Protein AF-A0A1Y5ERZ7-F1 (afdb_monomer_lite)

Foldseek 3Di:
DDPLVVQLVVLVVQLVVLVVVPPVSPVSNVVSVVSNVVSVVVVVVVVVVVVVVVVVVVVVVVVVVVVVVVVVVVVVVVVVVVVVVVVVVVVVVVVVVVVVVVVVVVVVVVVVVVVVVVVVVVVVVVVVVVVVVVVVVVVVVVVVVVVVVVVVVVVVVVVVVPD

Radius of gyration: 63.92 Å; chains: 1; bounding box: 121×22×173 Å

Sequence (163 aa):
RGIAEQTNLLALNAAIEAARAGESGRGFAVVADEVRSLAQRTQESTVDIQGLVEKLQKEASQAITSMKNGNDKTESCLEKSIETSHSFEDAYNAVCKISDLNTQIATAVEEQSQVSSEITGNLKTIQDIAISTTQGSEHAAVSNEQIIHQVIELNNSIHQFKV

pLDDT: mean 93.92, std 7.08, range [50.22, 98.44]

Secondary structure (DSSP, 8-state):
--HHHHHHHHHHHHHHHHHHTGGGGHHHHHHHHHHHHHHHHHHHHHHHHHHHHHHHHHHHHHHHHHHHHHHHHHHHHHHHHHHHHHHHHHHHHHHHHHHHHHHHHHHHHHHHHHHHHHHHHHHHHHHHHHHHHHHHHHHHHHHHHHHHHHHHHHHHHHHHH--

Structure (mmCIF, N/CA/C/O backbone):
data_AF-A0A1Y5ERZ7-F1
#
_entry.id   AF-A0A1Y5ERZ7-F1
#
loop_
_atom_site.group_PDB
_atom_site.id
_atom_site.type_symbol
_atom_site.label_atom_id
_atom_site.label_alt_id
_atom_site.label_comp_id
_atom_site.label_asym_id
_atom_site.label_entity_id
_atom_site.label_seq_id
_atom_site.pdbx_PDB_ins_code
_atom_site.Cartn_x
_atom_site.Cartn_y
_atom_site.Cartn_z
_atom_site.occupancy
_atom_site.B_iso_or_equiv
_atom_site.auth_seq_id
_atom_site.auth_comp_id
_atom_site.auth_asym_id
_atom_site.auth_atom_id
_atom_site.pdbx_PDB_model_num
ATOM 1 N N . ARG A 1 1 ? 22.005 -0.784 -60.216 1.00 52.97 1 ARG A N 1
ATOM 2 C CA . ARG A 1 1 ? 23.361 -0.712 -60.808 1.00 52.97 1 ARG A CA 1
ATOM 3 C C . ARG A 1 1 ? 24.098 0.408 -60.100 1.00 52.97 1 ARG A C 1
ATOM 5 O O . ARG A 1 1 ? 23.698 1.554 -60.257 1.00 52.97 1 ARG A O 1
ATOM 12 N N . GLY A 1 2 ? 25.035 0.063 -59.220 1.00 82.75 2 GLY A N 1
ATOM 13 C CA . GLY A 1 2 ? 25.743 1.045 -58.394 1.00 82.75 2 GLY A CA 1
ATOM 14 C C . GLY A 1 2 ? 26.844 1.754 -59.180 1.00 82.75 2 GLY A C 1
ATOM 15 O O . GLY A 1 2 ? 27.388 1.184 -60.125 1.00 82.75 2 GLY A O 1
ATOM 16 N N . ILE A 1 3 ? 27.199 2.974 -58.768 1.00 86.31 3 ILE A N 1
ATOM 17 C CA . ILE A 1 3 ? 28.304 3.735 -59.373 1.00 86.31 3 ILE A CA 1
ATOM 18 C C . ILE A 1 3 ? 29.604 2.920 -59.311 1.00 86.31 3 ILE A C 1
ATOM 20 O O . ILE A 1 3 ? 30.296 2.815 -60.313 1.00 86.31 3 ILE A O 1
ATOM 24 N N . ALA A 1 4 ? 29.885 2.253 -58.187 1.00 88.75 4 ALA A N 1
ATOM 25 C CA . ALA A 1 4 ? 31.059 1.392 -58.032 1.00 88.75 4 ALA A CA 1
ATOM 26 C C . ALA A 1 4 ? 31.102 0.230 -59.049 1.00 88.75 4 ALA A C 1
ATOM 28 O O . ALA A 1 4 ? 32.137 -0.028 -59.653 1.00 88.75 4 ALA A O 1
ATOM 29 N N . GLU A 1 5 ? 29.968 -0.421 -59.313 1.00 86.19 5 GLU A N 1
ATOM 30 C CA . GLU A 1 5 ? 29.864 -1.518 -60.285 1.00 86.19 5 GLU A CA 1
ATOM 31 C C . GLU A 1 5 ? 30.068 -1.022 -61.731 1.00 86.19 5 GLU A C 1
ATOM 33 O O . GLU A 1 5 ? 30.747 -1.669 -62.527 1.00 86.19 5 GLU A O 1
ATOM 38 N N . GLN A 1 6 ? 29.535 0.159 -62.068 1.00 90.19 6 GLN A N 1
ATOM 39 C CA . GLN A 1 6 ? 29.763 0.804 -63.366 1.00 90.19 6 GLN A CA 1
ATOM 40 C C . GLN A 1 6 ? 31.218 1.252 -63.539 1.00 90.19 6 GLN A C 1
ATOM 42 O O . GLN A 1 6 ? 31.796 1.028 -64.601 1.00 90.19 6 GLN A O 1
ATOM 47 N N . THR A 1 7 ? 31.823 1.834 -62.502 1.00 92.25 7 THR A N 1
ATOM 48 C CA . THR A 1 7 ? 33.232 2.250 -62.497 1.00 92.25 7 THR A CA 1
ATOM 49 C C . THR A 1 7 ? 34.165 1.048 -62.621 1.00 92.25 7 THR A C 1
ATOM 51 O O . THR A 1 7 ? 35.122 1.109 -63.385 1.00 92.25 7 THR A O 1
ATOM 54 N N . ASN A 1 8 ? 33.854 -0.073 -61.962 1.00 89.00 8 ASN A N 1
ATOM 55 C CA . ASN A 1 8 ? 34.597 -1.329 -62.092 1.00 89.00 8 ASN A CA 1
ATOM 56 C C . ASN A 1 8 ? 34.563 -1.869 -63.534 1.00 89.00 8 ASN A C 1
ATOM 58 O O . ASN A 1 8 ? 35.581 -2.295 -64.075 1.00 89.00 8 ASN A O 1
ATOM 62 N N . LEU A 1 9 ? 33.398 -1.802 -64.186 1.00 91.31 9 LEU A N 1
ATOM 63 C CA . LEU A 1 9 ? 33.207 -2.278 -65.559 1.00 91.31 9 LEU A CA 1
ATOM 64 C C . LEU A 1 9 ? 33.855 -1.338 -66.596 1.00 91.31 9 LEU A C 1
ATOM 66 O O . LEU A 1 9 ? 34.444 -1.800 -67.571 1.00 91.31 9 LEU A O 1
ATOM 70 N N . LEU A 1 10 ? 33.816 -0.023 -66.357 1.00 91.94 10 LEU A N 1
ATOM 71 C CA . LEU A 1 10 ? 34.547 0.981 -67.140 1.00 91.94 10 LEU A CA 1
ATOM 72 C C . LEU A 1 10 ? 36.066 0.809 -67.010 1.00 91.94 10 LEU A C 1
ATOM 74 O O . LEU A 1 10 ? 36.769 0.842 -68.019 1.00 91.94 10 LEU A O 1
ATOM 78 N N . ALA A 1 11 ? 36.563 0.579 -65.793 1.00 91.81 11 ALA A N 1
ATOM 79 C CA . ALA A 1 11 ? 37.975 0.332 -65.522 1.00 91.81 11 ALA A CA 1
ATOM 80 C C . ALA A 1 11 ? 38.469 -0.959 -66.190 1.00 91.81 11 ALA A C 1
ATOM 82 O O . ALA A 1 11 ? 39.548 -0.976 -66.773 1.00 91.81 11 ALA A O 1
ATOM 83 N N . LEU A 1 12 ? 37.652 -2.017 -66.194 1.00 90.25 12 LEU A N 1
ATOM 84 C CA . LEU A 1 12 ? 37.957 -3.255 -66.911 1.00 90.25 12 LEU A CA 1
ATOM 85 C C . LEU A 1 12 ? 38.093 -3.024 -68.424 1.00 90.25 12 LEU A C 1
ATOM 87 O O . LEU A 1 12 ? 39.059 -3.482 -69.030 1.00 90.25 12 LEU A O 1
ATOM 91 N N . ASN A 1 13 ? 37.163 -2.281 -69.029 1.00 90.31 13 ASN A N 1
ATOM 92 C CA . ASN A 1 13 ? 37.239 -1.942 -70.452 1.00 90.31 13 ASN A CA 1
ATOM 93 C C . ASN A 1 13 ? 38.478 -1.087 -70.769 1.00 90.31 13 ASN A C 1
ATOM 95 O O . ASN A 1 13 ? 39.132 -1.311 -71.786 1.00 90.31 13 ASN A O 1
ATOM 99 N N . ALA A 1 14 ? 38.840 -0.154 -69.883 1.00 90.00 14 ALA A N 1
ATOM 100 C CA . ALA A 1 14 ? 40.056 0.646 -70.019 1.00 90.00 14 ALA A CA 1
ATOM 101 C C . ALA A 1 14 ? 41.336 -0.204 -69.904 1.00 90.00 14 ALA A C 1
ATOM 103 O O . ALA A 1 14 ? 42.274 0.009 -70.669 1.00 90.00 14 ALA A O 1
ATOM 104 N N . ALA A 1 15 ? 41.369 -1.196 -69.008 1.00 89.25 15 ALA A N 1
ATOM 105 C CA . ALA A 1 15 ? 42.491 -2.126 -68.869 1.00 89.25 15 ALA A CA 1
ATOM 106 C C . ALA A 1 15 ? 42.662 -3.018 -70.113 1.00 89.25 15 ALA A C 1
ATOM 108 O O . ALA A 1 15 ? 43.786 -3.240 -70.566 1.00 89.25 15 ALA A O 1
ATOM 109 N N . ILE A 1 16 ? 41.551 -3.482 -70.705 1.00 87.25 16 ILE A N 1
ATOM 110 C CA . ILE A 1 16 ? 41.554 -4.256 -71.958 1.00 87.25 16 ILE A CA 1
ATOM 111 C C . ILE A 1 16 ? 42.134 -3.419 -73.106 1.00 87.25 16 ILE A C 1
ATOM 113 O O . ILE A 1 16 ? 43.010 -3.892 -73.832 1.00 87.25 16 ILE A O 1
ATOM 117 N N . GLU A 1 17 ? 41.694 -2.168 -73.255 1.00 90.44 17 GLU A N 1
ATOM 118 C CA . GLU A 1 17 ? 42.169 -1.307 -74.343 1.00 90.44 17 GLU A CA 1
ATOM 119 C C . GLU A 1 17 ? 43.629 -0.862 -74.132 1.00 90.44 17 GLU A C 1
ATOM 121 O O . GLU A 1 17 ? 44.404 -0.788 -75.086 1.00 90.44 17 GLU A O 1
ATOM 126 N N . ALA A 1 18 ? 44.053 -0.671 -72.878 1.00 89.69 18 ALA A N 1
ATOM 127 C CA . ALA A 1 18 ? 45.448 -0.408 -72.528 1.00 89.69 18 ALA A CA 1
ATOM 128 C C . ALA A 1 18 ? 46.373 -1.592 -72.868 1.00 89.69 18 ALA A C 1
ATOM 130 O O . ALA A 1 18 ? 47.464 -1.379 -73.398 1.00 89.69 18 ALA A O 1
ATOM 131 N N . ALA A 1 19 ? 45.933 -2.836 -72.640 1.00 87.38 19 ALA A N 1
ATOM 132 C CA . ALA A 1 19 ? 46.671 -4.033 -73.051 1.00 87.38 19 ALA A CA 1
ATOM 133 C C . ALA A 1 19 ? 46.789 -4.144 -74.582 1.00 87.38 19 ALA A C 1
ATOM 135 O O . ALA A 1 19 ? 47.816 -4.578 -75.106 1.00 87.38 19 ALA A O 1
ATOM 136 N N . ARG A 1 20 ? 45.759 -3.695 -75.310 1.00 89.19 20 ARG A N 1
ATOM 137 C CA . ARG A 1 20 ? 45.720 -3.683 -76.779 1.00 89.19 20 ARG A CA 1
ATOM 138 C C . ARG A 1 20 ? 46.708 -2.690 -77.402 1.00 89.19 20 ARG A C 1
ATOM 140 O O . ARG A 1 20 ? 47.197 -2.935 -78.501 1.00 89.19 20 ARG A O 1
ATOM 147 N N . ALA A 1 21 ? 47.032 -1.606 -76.694 1.00 88.06 21 ALA A N 1
ATOM 148 C CA . ALA A 1 21 ? 47.994 -0.583 -77.115 1.00 88.06 21 ALA A CA 1
ATOM 149 C C . ALA A 1 21 ? 49.476 -0.946 -76.848 1.00 88.06 21 ALA A C 1
ATOM 151 O O . ALA A 1 21 ? 50.368 -0.168 -77.195 1.00 88.06 21 ALA A O 1
ATOM 152 N N . GLY A 1 22 ? 49.766 -2.107 -76.246 1.00 84.81 22 GLY A N 1
ATOM 153 C CA . GLY A 1 22 ? 51.136 -2.585 -76.016 1.00 84.81 22 GLY A CA 1
ATOM 154 C C . GLY A 1 22 ? 51.951 -1.686 -75.074 1.00 84.81 22 GLY A C 1
ATOM 155 O O . GLY A 1 22 ? 51.453 -1.240 -74.041 1.00 84.81 22 GLY A O 1
ATOM 156 N N . GLU A 1 23 ? 53.217 -1.402 -75.411 1.00 83.00 23 GLU A N 1
ATOM 157 C CA . GLU A 1 23 ? 54.108 -0.583 -74.563 1.00 83.00 23 GLU A CA 1
ATOM 158 C C . GLU A 1 23 ? 53.591 0.846 -74.332 1.00 83.00 23 GLU A C 1
ATOM 160 O O . GLU A 1 23 ? 53.766 1.391 -73.242 1.00 83.00 23 GLU A O 1
ATOM 165 N N . SER A 1 24 ? 52.893 1.442 -75.305 1.00 82.00 24 SER A N 1
ATOM 166 C CA . SER A 1 24 ? 52.328 2.791 -75.170 1.00 82.00 24 SER A CA 1
ATOM 167 C C . SER A 1 24 ? 51.147 2.860 -74.188 1.00 82.00 24 SER A C 1
ATOM 169 O O . SER A 1 24 ? 50.848 3.932 -73.669 1.00 82.00 24 SER A O 1
ATOM 171 N N . GLY A 1 25 ? 50.488 1.730 -73.901 1.00 85.75 25 GLY A N 1
ATOM 172 C CA . GLY A 1 25 ? 49.337 1.636 -72.993 1.00 85.75 25 GLY A CA 1
ATOM 173 C C . GLY A 1 25 ? 49.694 1.327 -71.537 1.00 85.75 25 GLY A C 1
ATOM 174 O O . GLY A 1 25 ? 48.820 1.319 -70.672 1.00 85.75 25 GLY A O 1
ATOM 175 N N . ARG A 1 26 ? 50.974 1.097 -71.230 1.00 84.38 26 ARG A N 1
ATOM 176 C CA . ARG A 1 26 ? 51.420 0.563 -69.934 1.00 84.38 26 ARG A CA 1
ATOM 177 C C . ARG A 1 26 ? 51.064 1.462 -68.742 1.00 84.38 26 ARG A C 1
ATOM 179 O O . ARG A 1 26 ? 50.662 0.960 -67.698 1.00 84.38 26 ARG A O 1
ATOM 186 N N . GLY A 1 27 ? 51.156 2.784 -68.909 1.00 86.75 27 GLY A N 1
ATOM 187 C CA . GLY A 1 27 ? 50.733 3.753 -67.889 1.00 86.75 27 GLY A CA 1
ATOM 188 C C . GLY A 1 27 ? 49.215 3.779 -67.675 1.00 86.75 27 GLY A C 1
ATOM 189 O O . GLY A 1 27 ? 48.758 3.854 -66.538 1.00 86.75 27 GLY A O 1
ATOM 190 N N . PHE A 1 28 ? 48.430 3.641 -68.750 1.00 87.81 28 PHE A N 1
ATOM 191 C CA . PHE A 1 28 ? 46.967 3.564 -68.672 1.00 87.81 28 PHE A CA 1
ATOM 192 C C . PHE A 1 28 ? 46.485 2.264 -68.020 1.00 87.81 28 PHE A C 1
ATOM 194 O O . PHE A 1 28 ? 45.502 2.296 -67.284 1.00 87.81 28 PHE A O 1
ATOM 201 N N . ALA A 1 29 ? 47.194 1.149 -68.225 1.00 88.69 29 ALA A N 1
ATOM 202 C CA . ALA A 1 29 ? 46.875 -0.130 -67.591 1.00 88.69 29 ALA A CA 1
ATOM 203 C C . ALA A 1 29 ? 46.978 -0.054 -66.057 1.00 88.69 29 ALA A C 1
ATOM 205 O O . ALA A 1 29 ? 46.065 -0.489 -65.362 1.00 88.69 29 ALA A O 1
ATOM 206 N N . VAL A 1 30 ? 48.035 0.580 -65.529 1.00 89.88 30 VAL A N 1
ATOM 207 C CA . VAL A 1 30 ? 48.215 0.768 -64.076 1.00 89.88 30 VAL A CA 1
ATOM 208 C C . VAL A 1 30 ? 47.099 1.630 -63.483 1.00 89.88 30 VAL A C 1
ATOM 210 O O . VAL A 1 30 ? 46.552 1.301 -62.434 1.00 89.88 30 VAL A O 1
ATOM 213 N N . VAL A 1 31 ? 46.721 2.713 -64.167 1.00 91.62 31 VAL A N 1
ATOM 214 C CA . VAL A 1 31 ? 45.619 3.579 -63.719 1.00 91.62 31 VAL A CA 1
ATOM 215 C C . VAL A 1 31 ? 44.283 2.834 -63.758 1.00 91.62 31 VAL A C 1
ATOM 217 O O . VAL A 1 31 ? 43.486 2.966 -62.833 1.00 91.62 31 VAL A O 1
ATOM 220 N N . ALA A 1 32 ? 44.033 2.029 -64.792 1.00 92.50 32 ALA A N 1
ATOM 221 C CA . ALA A 1 32 ? 42.811 1.239 -64.903 1.00 92.50 32 ALA A CA 1
ATOM 222 C C . ALA A 1 32 ? 42.689 0.196 -63.776 1.00 92.50 32 ALA A C 1
ATOM 224 O O . ALA A 1 32 ? 41.617 0.070 -63.185 1.00 92.50 32 ALA A O 1
ATOM 225 N N . ASP A 1 33 ? 43.776 -0.493 -63.417 1.00 91.19 33 ASP A N 1
ATOM 226 C CA . ASP A 1 33 ? 43.782 -1.436 -62.293 1.00 91.19 33 ASP A CA 1
ATOM 227 C C . ASP A 1 33 ? 43.576 -0.745 -60.934 1.00 91.19 33 ASP A C 1
ATOM 229 O O . ASP A 1 33 ? 42.830 -1.258 -60.095 1.00 91.19 33 ASP A O 1
ATOM 233 N N . GLU A 1 34 ? 44.149 0.445 -60.727 1.00 93.00 34 GLU A N 1
ATOM 234 C CA . GLU A 1 34 ? 43.944 1.226 -59.499 1.00 93.00 34 GLU A CA 1
ATOM 235 C C . GLU A 1 34 ? 42.489 1.710 -59.371 1.00 93.00 34 GLU A C 1
ATOM 237 O O . GLU A 1 34 ? 41.873 1.578 -58.312 1.00 93.00 34 GLU A O 1
ATOM 242 N N . VAL A 1 35 ? 41.886 2.193 -60.467 1.00 94.31 35 VAL A N 1
ATOM 243 C CA . VAL A 1 35 ? 40.462 2.580 -60.497 1.00 94.31 35 VAL A CA 1
ATOM 244 C C . VAL A 1 35 ? 39.565 1.369 -60.235 1.00 94.31 35 VAL A C 1
ATOM 246 O O . VAL A 1 35 ? 38.570 1.488 -59.517 1.00 94.31 35 VAL A O 1
ATOM 249 N N . ARG A 1 36 ? 39.920 0.192 -60.764 1.00 90.69 36 ARG A N 1
ATOM 250 C CA . ARG A 1 36 ? 39.197 -1.062 -60.522 1.00 90.69 36 ARG A CA 1
ATOM 251 C C . ARG A 1 36 ? 39.247 -1.466 -59.046 1.00 90.69 36 ARG A C 1
ATOM 253 O O . ARG A 1 36 ? 38.209 -1.743 -58.448 1.00 90.69 36 ARG A O 1
ATOM 260 N N . SER A 1 37 ? 40.437 -1.432 -58.448 1.00 93.06 37 SER A N 1
ATOM 261 C CA . SER A 1 37 ? 40.654 -1.700 -57.020 1.00 93.06 37 SER A CA 1
ATOM 262 C C . SER A 1 37 ? 39.863 -0.731 -56.132 1.00 93.06 37 SER A C 1
ATOM 264 O O . SER A 1 37 ? 39.158 -1.148 -55.210 1.00 93.06 37 SER A O 1
ATOM 266 N N . LEU A 1 38 ? 39.889 0.569 -56.451 1.00 94.00 38 LEU A N 1
ATOM 267 C CA . LEU A 1 38 ? 39.135 1.591 -55.723 1.00 94.00 38 LEU A CA 1
ATOM 268 C C . LEU A 1 38 ? 37.618 1.392 -55.850 1.00 94.00 38 LEU A C 1
ATOM 270 O O . LEU A 1 38 ? 36.891 1.544 -54.865 1.00 94.00 38 LEU A O 1
ATOM 274 N N . ALA A 1 39 ? 37.134 1.023 -57.038 1.00 92.12 39 ALA A N 1
ATOM 275 C CA . ALA A 1 39 ? 35.730 0.713 -57.273 1.00 92.12 39 ALA A CA 1
ATOM 276 C C . ALA A 1 39 ? 35.268 -0.502 -56.450 1.00 92.12 39 ALA A C 1
ATOM 278 O O . ALA A 1 39 ? 34.223 -0.427 -55.803 1.00 92.12 39 ALA A O 1
ATOM 279 N N . GLN A 1 40 ? 36.067 -1.573 -56.390 1.00 91.38 40 GLN A N 1
ATOM 280 C CA . GLN A 1 40 ? 35.766 -2.741 -55.558 1.00 91.38 40 GLN A CA 1
ATOM 281 C C . GLN A 1 40 ? 35.735 -2.383 -54.063 1.00 91.38 40 GLN A C 1
ATOM 283 O O . GLN A 1 40 ? 34.746 -2.665 -53.388 1.00 91.38 40 GLN A O 1
ATOM 288 N N . ARG A 1 41 ? 36.751 -1.670 -53.555 1.00 93.88 41 ARG A N 1
ATOM 289 C CA . ARG A 1 41 ? 36.785 -1.204 -52.154 1.00 93.88 41 ARG A CA 1
ATOM 290 C C . ARG A 1 41 ? 35.595 -0.307 -51.804 1.00 93.88 41 ARG A C 1
ATOM 292 O O . ARG A 1 41 ? 35.049 -0.396 -50.706 1.00 93.88 41 ARG A O 1
ATOM 299 N N . THR A 1 42 ? 35.174 0.545 -52.742 1.00 93.38 42 THR A N 1
ATOM 300 C CA . THR A 1 42 ? 33.993 1.409 -52.581 1.00 93.38 42 THR A CA 1
ATOM 301 C C . THR A 1 42 ? 32.712 0.580 -52.499 1.00 93.38 42 THR A C 1
ATOM 303 O O . THR A 1 42 ? 31.839 0.875 -51.682 1.00 93.38 42 THR A O 1
ATOM 306 N N . GLN A 1 43 ? 32.593 -0.471 -53.314 1.00 90.44 43 GLN A N 1
ATOM 307 C CA . GLN A 1 43 ? 31.450 -1.381 -53.278 1.00 90.44 43 GLN A CA 1
ATOM 308 C C . GLN A 1 43 ? 31.377 -2.139 -51.948 1.00 90.44 43 GLN A C 1
ATOM 310 O O . GLN A 1 43 ? 30.317 -2.147 -51.329 1.00 90.44 43 GLN A O 1
ATOM 315 N N . GLU A 1 44 ? 32.494 -2.703 -51.484 1.00 92.75 44 GLU A N 1
ATOM 316 C CA . GLU A 1 44 ? 32.592 -3.391 -50.186 1.00 92.75 44 GLU A CA 1
ATOM 317 C C . GLU A 1 44 ? 32.197 -2.457 -49.033 1.00 92.75 44 GLU A C 1
ATOM 319 O O . GLU A 1 44 ? 31.300 -2.775 -48.256 1.00 92.75 44 GLU A O 1
ATOM 324 N N . SER A 1 45 ? 32.744 -1.236 -49.005 1.00 94.38 45 SER A N 1
ATOM 325 C CA . SER A 1 45 ? 32.381 -0.235 -47.988 1.00 94.38 45 SER A CA 1
ATOM 326 C C . SER A 1 45 ? 30.899 0.152 -48.040 1.00 94.38 45 SER A C 1
ATOM 328 O O . SER A 1 45 ? 30.290 0.417 -47.007 1.00 94.38 45 SER A O 1
ATOM 330 N N . THR A 1 46 ? 30.292 0.183 -49.231 1.00 93.00 46 THR A N 1
ATOM 331 C CA . THR A 1 46 ? 28.857 0.481 -49.378 1.00 93.00 46 THR A CA 1
ATOM 332 C C . THR A 1 46 ? 27.996 -0.635 -48.782 1.00 93.00 46 THR A C 1
ATOM 334 O O . THR A 1 46 ? 26.992 -0.341 -48.136 1.00 93.00 46 THR A O 1
ATOM 337 N N . VAL A 1 47 ? 28.394 -1.901 -48.957 1.00 93.19 47 VAL A N 1
ATOM 338 C CA . VAL A 1 47 ? 27.709 -3.060 -48.360 1.00 93.19 47 VAL A CA 1
ATOM 339 C C . VAL A 1 47 ? 27.829 -3.033 -46.836 1.00 93.19 47 VAL A C 1
ATOM 341 O O . VAL A 1 47 ? 26.827 -3.211 -46.143 1.00 93.19 47 VAL A O 1
ATOM 344 N N . ASP A 1 48 ? 29.016 -2.728 -46.309 1.00 95.12 48 ASP A N 1
ATOM 345 C CA . ASP A 1 48 ? 29.235 -2.611 -44.864 1.00 95.12 48 ASP A CA 1
ATOM 346 C C . ASP A 1 48 ? 28.395 -1.481 -44.250 1.00 95.12 48 ASP A C 1
ATOM 348 O O . ASP A 1 48 ? 27.738 -1.669 -43.222 1.00 95.12 48 ASP A O 1
ATOM 352 N N . ILE A 1 49 ? 28.354 -0.312 -44.905 1.00 95.69 49 ILE A N 1
ATOM 353 C CA . ILE A 1 49 ? 27.513 0.818 -44.484 1.00 95.69 49 ILE A CA 1
ATOM 354 C C . ILE A 1 49 ? 26.034 0.431 -44.527 1.00 95.69 49 ILE A C 1
ATOM 356 O O . ILE A 1 49 ? 25.301 0.758 -43.594 1.00 95.69 49 ILE A O 1
ATOM 360 N N . GLN A 1 50 ? 25.583 -0.280 -45.563 1.00 94.69 50 GLN A N 1
ATOM 361 C CA . GLN A 1 50 ? 24.202 -0.749 -45.638 1.00 94.69 50 GLN A CA 1
ATOM 362 C C . GLN A 1 50 ? 23.862 -1.663 -44.451 1.00 94.69 50 GLN A C 1
ATOM 364 O O . GLN A 1 50 ? 22.851 -1.439 -43.787 1.00 94.69 50 GLN A O 1
ATOM 369 N N . GLY A 1 51 ? 24.730 -2.625 -44.123 1.00 96.50 51 GLY A N 1
ATOM 370 C CA . GLY A 1 51 ? 24.541 -3.495 -42.959 1.00 96.50 51 GLY A CA 1
ATOM 371 C C . GLY A 1 51 ? 24.502 -2.720 -41.637 1.00 96.50 51 GLY A C 1
ATOM 372 O O . GLY A 1 51 ? 23.676 -3.004 -40.765 1.00 96.50 51 GLY A O 1
ATOM 373 N N . LEU A 1 52 ? 25.343 -1.691 -41.492 1.00 96.69 52 LEU A N 1
ATOM 374 C CA .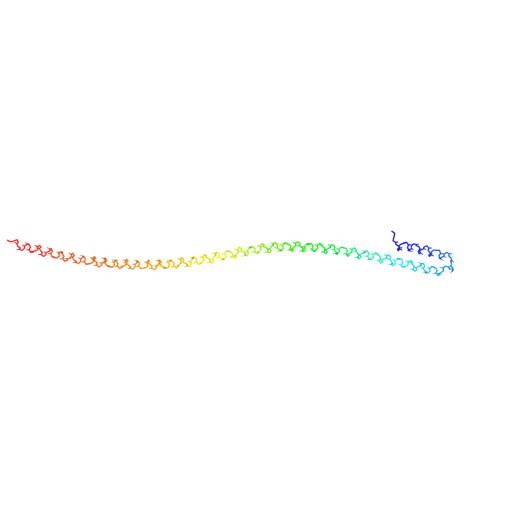 LEU A 1 52 ? 25.327 -0.810 -40.323 1.00 96.69 52 LEU A CA 1
ATOM 375 C C . LEU A 1 52 ? 24.010 -0.027 -40.218 1.00 96.69 52 LEU A C 1
ATOM 377 O O . LEU A 1 52 ? 23.443 0.075 -39.130 1.00 96.69 52 LEU A O 1
ATOM 381 N N . VAL A 1 53 ? 23.506 0.499 -41.338 1.00 97.00 53 VAL A N 1
ATOM 382 C CA . VAL A 1 53 ? 22.230 1.227 -41.397 1.00 97.00 53 VAL A CA 1
ATOM 383 C C . VAL A 1 53 ? 21.059 0.309 -41.048 1.00 97.00 53 VAL A C 1
ATOM 385 O O . VAL A 1 53 ? 20.215 0.694 -40.241 1.00 97.00 53 VAL A O 1
ATOM 388 N N . GLU A 1 54 ? 21.020 -0.911 -41.581 1.00 97.56 54 GLU A N 1
ATOM 389 C CA . GLU A 1 54 ? 19.982 -1.900 -41.257 1.00 97.56 54 GLU A CA 1
ATOM 390 C C . GLU A 1 54 ? 19.989 -2.255 -39.762 1.00 97.56 54 GLU A C 1
ATOM 392 O O . GLU A 1 54 ? 18.937 -2.303 -39.115 1.00 97.56 54 GLU A O 1
ATOM 397 N N . LYS A 1 55 ? 21.180 -2.432 -39.176 1.00 97.69 55 LYS A N 1
ATOM 398 C CA . LYS A 1 55 ? 21.332 -2.674 -37.738 1.00 97.69 55 LYS A CA 1
ATOM 399 C C . LYS A 1 55 ? 20.840 -1.486 -36.906 1.00 97.69 55 LYS A C 1
ATOM 401 O O . LYS A 1 55 ? 20.063 -1.690 -35.975 1.00 97.69 55 LYS A O 1
ATOM 406 N N . LEU A 1 56 ? 21.233 -0.263 -37.265 1.00 97.62 56 LEU A N 1
ATOM 407 C CA . LEU A 1 56 ? 20.789 0.963 -36.591 1.00 97.62 56 LEU A CA 1
ATOM 408 C C . LEU A 1 56 ? 19.268 1.131 -36.652 1.00 97.62 56 LEU A C 1
ATOM 410 O O . LEU A 1 56 ? 18.644 1.456 -35.645 1.00 97.62 56 LEU A O 1
ATOM 414 N N . GLN A 1 57 ? 18.652 0.871 -37.807 1.00 97.12 57 GLN A N 1
ATOM 415 C CA . GLN A 1 57 ? 17.196 0.934 -37.961 1.00 97.12 57 GLN A CA 1
ATOM 416 C C . GLN A 1 57 ? 16.487 -0.092 -37.072 1.00 97.12 57 GLN A C 1
ATOM 418 O O . GLN A 1 57 ? 15.484 0.228 -36.426 1.00 97.12 57 GLN A O 1
ATOM 423 N N . LYS A 1 58 ? 17.022 -1.315 -36.992 1.00 98.00 58 LYS A N 1
ATOM 424 C CA . LYS A 1 58 ? 16.489 -2.359 -36.114 1.00 98.00 58 LYS A CA 1
ATOM 425 C C . LYS A 1 58 ? 16.582 -1.962 -34.640 1.00 98.00 58 LYS A C 1
ATOM 427 O O . LYS A 1 58 ? 15.593 -2.089 -33.920 1.00 98.00 58 LYS A O 1
ATOM 432 N N . GLU A 1 59 ? 17.733 -1.465 -34.197 1.00 98.00 59 GLU A N 1
ATOM 433 C CA . GLU A 1 59 ? 17.931 -1.012 -32.814 1.00 98.00 59 GLU A CA 1
ATOM 434 C C . GLU A 1 59 ? 17.022 0.179 -32.473 1.00 98.00 59 GLU A C 1
ATOM 436 O O . GLU A 1 59 ? 16.387 0.185 -31.419 1.00 98.00 59 GLU A O 1
ATOM 441 N N . ALA A 1 60 ? 16.857 1.137 -33.391 1.00 97.81 60 ALA A N 1
ATOM 442 C CA . ALA A 1 60 ? 15.929 2.254 -33.217 1.00 97.81 60 ALA A CA 1
ATOM 443 C C . ALA A 1 60 ? 14.472 1.778 -33.061 1.00 97.81 60 ALA A C 1
ATOM 445 O O . ALA A 1 60 ? 13.754 2.243 -32.176 1.00 97.81 60 ALA A O 1
ATOM 446 N N . SER A 1 61 ? 14.034 0.804 -33.866 1.00 97.94 61 SER A N 1
ATOM 447 C CA . SER A 1 61 ? 12.693 0.214 -33.748 1.00 97.94 61 SER A CA 1
ATOM 448 C C . SER A 1 61 ? 12.486 -0.506 -32.405 1.00 97.94 61 SER A C 1
ATOM 450 O O . SER A 1 61 ? 11.430 -0.380 -31.772 1.00 97.94 61 SER A O 1
ATOM 452 N N . GLN A 1 62 ? 13.511 -1.210 -31.916 1.00 97.94 62 GLN A N 1
ATOM 453 C CA . GLN A 1 62 ? 13.490 -1.847 -30.596 1.00 97.94 62 GLN A CA 1
ATOM 454 C C . GLN A 1 62 ? 13.428 -0.823 -29.458 1.00 97.94 62 GLN A C 1
ATOM 456 O O . GLN A 1 62 ? 12.673 -1.019 -28.500 1.00 97.94 62 GLN A O 1
ATOM 461 N N . ALA A 1 63 ? 14.171 0.281 -29.569 1.00 97.94 63 ALA A N 1
ATOM 462 C CA . ALA A 1 63 ? 14.124 1.376 -28.607 1.00 97.94 63 ALA A CA 1
ATOM 463 C C . ALA A 1 63 ? 12.721 2.000 -28.542 1.00 97.94 63 ALA A C 1
ATOM 465 O O . ALA A 1 63 ? 12.168 2.128 -27.452 1.00 97.94 63 ALA A O 1
ATOM 466 N N . ILE A 1 64 ? 12.095 2.279 -29.693 1.00 98.06 64 ILE A N 1
ATOM 467 C CA . ILE A 1 64 ? 10.717 2.801 -29.765 1.00 98.06 64 ILE A CA 1
ATOM 468 C C . ILE A 1 64 ? 9.729 1.844 -29.089 1.00 98.06 64 ILE A C 1
ATOM 470 O O . ILE A 1 64 ? 8.903 2.268 -28.282 1.00 98.06 64 ILE A O 1
ATOM 474 N N . THR A 1 65 ? 9.833 0.543 -29.370 1.00 98.12 65 THR A N 1
ATOM 475 C CA . THR A 1 65 ? 8.960 -0.474 -28.760 1.00 98.12 65 THR A CA 1
ATOM 476 C C . THR A 1 65 ? 9.140 -0.527 -27.241 1.00 98.12 65 THR A C 1
ATOM 478 O O . THR A 1 65 ? 8.167 -0.596 -26.492 1.00 98.12 65 THR A O 1
ATOM 481 N N . SER A 1 66 ? 10.385 -0.446 -26.772 1.00 98.12 66 SER A N 1
ATOM 482 C CA . SER A 1 66 ? 10.703 -0.459 -25.342 1.00 98.12 66 SER A CA 1
ATOM 483 C C . SER A 1 66 ? 10.193 0.796 -24.635 1.00 98.12 66 SER A C 1
ATOM 485 O O . SER A 1 66 ? 9.639 0.695 -23.543 1.00 98.12 66 SER A O 1
ATOM 487 N N . MET A 1 67 ? 10.315 1.964 -25.274 1.00 97.25 67 MET A N 1
ATOM 488 C CA . MET A 1 67 ? 9.757 3.220 -24.768 1.00 97.25 67 MET A CA 1
ATOM 489 C C . MET A 1 67 ? 8.232 3.167 -24.688 1.00 97.25 67 MET A C 1
ATOM 491 O O . MET A 1 67 ? 7.677 3.578 -23.674 1.00 97.25 67 MET A O 1
ATOM 495 N N . LYS A 1 68 ? 7.556 2.605 -25.699 1.00 97.94 68 LYS A N 1
ATOM 496 C CA . LYS A 1 68 ? 6.100 2.420 -25.671 1.00 97.94 68 LYS A CA 1
ATOM 497 C C . LYS A 1 68 ? 5.669 1.541 -24.494 1.00 97.94 68 LYS A C 1
ATOM 499 O O . LYS A 1 68 ? 4.848 1.962 -23.691 1.00 97.94 68 LYS A O 1
ATOM 504 N N . ASN A 1 69 ? 6.311 0.387 -24.316 1.00 98.00 69 ASN A N 1
ATOM 505 C CA . ASN A 1 69 ? 6.047 -0.484 -23.167 1.00 98.00 69 ASN A CA 1
ATOM 506 C C . ASN A 1 69 ? 6.331 0.213 -21.822 1.00 98.00 69 ASN A C 1
ATOM 508 O O . ASN A 1 69 ? 5.659 -0.055 -20.828 1.00 98.00 69 ASN A O 1
ATOM 512 N N . GLY A 1 70 ? 7.349 1.076 -21.768 1.00 98.31 70 GLY A N 1
ATOM 513 C CA . GLY A 1 70 ? 7.653 1.893 -20.592 1.00 98.31 70 GLY A CA 1
ATOM 514 C C . GLY A 1 70 ? 6.552 2.907 -20.282 1.00 98.31 70 GLY A C 1
ATOM 515 O O . GLY A 1 70 ? 6.186 3.070 -19.118 1.00 98.31 70 GLY A O 1
ATOM 516 N N . ASN A 1 71 ? 5.993 3.538 -21.314 1.00 98.06 71 ASN A N 1
ATOM 517 C CA . ASN A 1 71 ? 4.872 4.461 -21.181 1.00 98.06 71 ASN A CA 1
ATOM 518 C C . ASN A 1 71 ? 3.623 3.748 -20.643 1.00 98.06 71 ASN A C 1
ATOM 520 O O . ASN A 1 71 ? 3.087 4.167 -19.623 1.00 98.06 71 ASN A O 1
ATOM 524 N N . ASP A 1 72 ? 3.248 2.612 -21.238 1.00 98.12 72 ASP A N 1
ATOM 525 C CA . ASP A 1 72 ? 2.077 1.828 -20.818 1.00 98.12 72 ASP A CA 1
ATOM 526 C C . ASP A 1 72 ? 2.210 1.353 -19.354 1.00 98.12 72 ASP A C 1
ATOM 528 O O . ASP A 1 72 ? 1.268 1.400 -18.561 1.00 98.12 72 ASP A O 1
ATOM 532 N N . LYS A 1 73 ? 3.419 0.941 -18.942 1.00 98.06 73 LYS A N 1
ATOM 533 C CA . LYS A 1 73 ? 3.698 0.590 -17.538 1.00 98.06 73 LYS A CA 1
ATOM 534 C C . LYS A 1 73 ? 3.598 1.788 -16.597 1.00 98.06 73 LYS A C 1
ATOM 536 O O . LYS A 1 73 ? 3.178 1.616 -15.456 1.00 98.06 73 LYS A O 1
ATOM 541 N N . THR A 1 74 ? 4.016 2.968 -17.047 1.00 98.31 74 THR A N 1
ATOM 542 C CA . THR A 1 74 ? 3.946 4.200 -16.251 1.00 98.31 74 THR A CA 1
ATOM 543 C C . THR A 1 74 ? 2.494 4.624 -16.048 1.00 98.31 74 THR A C 1
ATOM 545 O O . THR A 1 74 ? 2.119 4.970 -14.932 1.00 98.31 74 THR A O 1
ATOM 548 N N . GLU A 1 75 ? 1.666 4.512 -17.085 1.00 98.19 75 GLU A N 1
ATOM 549 C CA . GLU A 1 75 ? 0.224 4.764 -17.013 1.00 98.19 75 GLU A CA 1
ATOM 550 C C . GLU A 1 75 ? -0.464 3.807 -16.028 1.00 98.19 75 GLU A C 1
ATOM 552 O O . GLU A 1 75 ? -1.115 4.255 -15.086 1.00 98.19 75 GLU A O 1
ATOM 557 N N . SER A 1 76 ? -0.200 2.499 -16.125 1.00 98.19 76 SER A N 1
ATOM 558 C CA . SER A 1 76 ? -0.737 1.527 -15.159 1.00 98.19 76 SER A CA 1
ATOM 559 C C . SER A 1 76 ? -0.237 1.766 -13.723 1.00 98.19 76 SER A C 1
ATOM 561 O O . SER A 1 76 ? -0.959 1.533 -12.753 1.00 98.19 76 SER A O 1
ATOM 563 N N . CYS A 1 77 ? 1.004 2.237 -13.557 1.00 98.31 77 CYS A N 1
ATOM 564 C CA . CYS A 1 77 ? 1.542 2.607 -12.247 1.00 98.31 77 CYS A CA 1
ATOM 565 C C . CYS A 1 77 ? 0.795 3.809 -11.649 1.00 98.31 77 CYS A C 1
ATOM 567 O O . CYS A 1 77 ? 0.504 3.822 -10.450 1.00 98.31 77 CYS A O 1
ATOM 569 N N . LEU A 1 78 ? 0.450 4.795 -12.482 1.00 98.31 78 LEU A N 1
ATOM 570 C CA . LEU A 1 78 ? -0.330 5.957 -12.071 1.00 98.31 78 LEU A CA 1
ATOM 571 C C . LEU A 1 78 ? -1.738 5.548 -11.621 1.00 98.31 78 LEU A C 1
ATOM 573 O O . LEU A 1 78 ? -2.156 5.945 -10.536 1.00 98.31 78 LEU A O 1
ATOM 577 N N . GLU A 1 79 ? -2.427 4.700 -12.388 1.00 98.25 79 GLU A N 1
ATOM 578 C CA . GLU A 1 79 ? -3.752 4.176 -12.020 1.00 98.25 79 GLU A CA 1
ATOM 579 C C . GLU A 1 79 ? -3.730 3.463 -10.661 1.00 98.25 79 GLU A C 1
ATOM 581 O O . GLU A 1 79 ? -4.516 3.784 -9.769 1.00 98.25 79 GLU A O 1
ATOM 586 N N . LYS A 1 80 ? -2.768 2.555 -10.452 1.00 98.12 80 LYS A N 1
ATOM 587 C CA . LYS A 1 80 ? -2.612 1.840 -9.172 1.00 98.12 80 LYS A CA 1
ATOM 588 C C . LYS A 1 80 ? -2.268 2.765 -8.009 1.00 98.12 80 LYS A C 1
ATOM 590 O O . LYS A 1 80 ? -2.672 2.512 -6.874 1.00 98.12 80 LYS A O 1
ATOM 595 N N . SER A 1 81 ? -1.513 3.829 -8.271 1.00 98.31 81 SER A N 1
ATOM 596 C CA . SER A 1 81 ? -1.186 4.831 -7.253 1.00 98.31 81 SER A CA 1
ATOM 597 C C . SER A 1 81 ? -2.436 5.600 -6.820 1.00 98.31 81 SER A C 1
ATOM 599 O O . SER A 1 81 ? -2.612 5.847 -5.628 1.00 98.31 81 SER A O 1
ATOM 601 N N . ILE A 1 82 ? -3.333 5.914 -7.759 1.00 98.25 82 ILE A N 1
ATOM 602 C CA . ILE A 1 82 ? -4.627 6.549 -7.473 1.00 98.25 82 ILE A CA 1
ATOM 603 C C . ILE A 1 82 ? -5.524 5.606 -6.657 1.00 98.25 82 ILE A C 1
ATOM 605 O O . ILE A 1 82 ? -6.055 6.012 -5.626 1.00 98.25 82 ILE A O 1
ATOM 609 N N . GLU A 1 83 ? -5.637 4.335 -7.048 1.00 98.19 83 GLU A N 1
ATOM 610 C CA . GLU A 1 83 ? -6.398 3.321 -6.295 1.00 98.19 83 GLU A CA 1
ATOM 611 C C . GLU A 1 83 ? -5.877 3.158 -4.854 1.00 98.19 83 GLU A C 1
ATOM 613 O O . GLU A 1 83 ? -6.644 3.121 -3.887 1.00 98.19 83 GLU A O 1
ATOM 618 N N . THR A 1 84 ? -4.551 3.134 -4.697 1.00 98.31 84 THR A N 1
ATOM 619 C CA . THR A 1 84 ? -3.898 3.080 -3.383 1.00 98.31 84 THR A CA 1
ATOM 620 C C . THR A 1 84 ? -4.210 4.329 -2.556 1.00 98.31 84 THR A C 1
ATOM 622 O O . THR A 1 84 ? -4.479 4.221 -1.361 1.00 98.31 84 THR A O 1
ATOM 625 N N . SER A 1 85 ? -4.218 5.511 -3.180 1.00 98.25 85 SER A N 1
ATOM 626 C CA . SER A 1 85 ? -4.581 6.766 -2.514 1.00 98.25 85 SER A CA 1
ATOM 627 C C . SER A 1 85 ? -6.014 6.732 -1.982 1.00 98.25 85 SER A C 1
ATOM 629 O O . SER A 1 85 ? -6.237 7.101 -0.832 1.00 98.25 85 SER A O 1
ATOM 631 N N . HIS A 1 86 ? -6.971 6.239 -2.773 1.00 98.38 86 HIS A N 1
ATOM 632 C CA . HIS A 1 86 ? -8.356 6.078 -2.323 1.00 98.38 86 HIS A CA 1
ATOM 633 C C . HIS A 1 86 ? -8.475 5.085 -1.164 1.00 98.38 86 HIS A C 1
ATOM 635 O O . HIS A 1 86 ? -9.153 5.364 -0.179 1.00 98.38 86 HIS A O 1
ATOM 641 N N . SER A 1 87 ? -7.741 3.972 -1.220 1.00 98.31 87 SER A N 1
ATOM 642 C CA . SER A 1 87 ? -7.717 2.998 -0.121 1.00 98.31 87 SER A CA 1
ATOM 643 C C . SER A 1 87 ? -7.198 3.610 1.189 1.00 98.31 87 SER A C 1
ATOM 645 O O . SER A 1 87 ? -7.702 3.297 2.269 1.00 98.31 87 SER A O 1
ATOM 647 N N . PHE A 1 88 ? -6.207 4.507 1.116 1.00 98.12 88 PHE A N 1
ATOM 648 C CA . PHE A 1 88 ? -5.727 5.248 2.287 1.00 98.12 88 PHE A CA 1
ATOM 649 C C . PHE A 1 88 ? -6.745 6.267 2.807 1.00 98.12 88 PHE A C 1
ATOM 651 O O . PHE A 1 88 ? -6.862 6.429 4.021 1.00 98.12 88 PHE A O 1
ATOM 658 N N . GLU A 1 89 ? -7.488 6.930 1.924 1.00 98.44 89 GLU A N 1
ATOM 659 C CA . GLU A 1 89 ? -8.563 7.851 2.306 1.00 98.44 89 GLU A CA 1
ATOM 660 C C . GLU A 1 89 ? -9.702 7.116 3.032 1.00 98.44 89 GLU A C 1
ATOM 662 O O . GLU A 1 89 ? -10.154 7.552 4.093 1.00 98.44 89 GLU A O 1
ATOM 667 N N . ASP A 1 90 ? -10.098 5.943 2.537 1.00 98.38 90 ASP A N 1
ATOM 668 C CA . ASP A 1 90 ? -11.085 5.085 3.197 1.00 98.38 90 ASP A CA 1
ATOM 669 C C . ASP A 1 90 ? -10.605 4.616 4.576 1.00 98.38 90 ASP A C 1
ATOM 671 O O . ASP A 1 90 ? -11.352 4.679 5.560 1.00 98.38 90 ASP A O 1
ATOM 675 N N . ALA A 1 91 ? -9.339 4.195 4.676 1.00 97.88 91 ALA A N 1
ATOM 676 C CA . ALA A 1 91 ? -8.733 3.803 5.945 1.00 97.88 91 ALA A CA 1
ATOM 677 C C . ALA A 1 91 ? -8.694 4.971 6.943 1.00 97.88 91 ALA A C 1
ATOM 679 O O . ALA A 1 91 ? -9.033 4.792 8.115 1.00 97.88 91 ALA A O 1
ATOM 680 N N . TYR A 1 92 ? -8.335 6.173 6.486 1.00 98.25 92 TYR A N 1
ATOM 681 C CA . TYR A 1 92 ? -8.348 7.385 7.303 1.00 98.25 92 TYR A CA 1
ATOM 682 C C . TYR A 1 92 ? -9.752 7.678 7.848 1.00 98.25 92 TYR A C 1
ATOM 684 O O . TYR A 1 92 ? -9.931 7.832 9.057 1.00 98.25 92 TYR A O 1
ATOM 692 N N . ASN A 1 93 ? -10.768 7.650 6.983 1.00 98.44 93 ASN A N 1
ATOM 693 C CA . ASN A 1 93 ? -12.159 7.872 7.375 1.00 98.44 93 ASN A CA 1
ATOM 694 C C . ASN A 1 93 ? -12.657 6.823 8.383 1.00 98.44 93 ASN A C 1
ATOM 696 O O . ASN A 1 93 ? -13.404 7.151 9.309 1.00 98.44 93 ASN A O 1
ATOM 700 N N . ALA A 1 94 ? -12.246 5.561 8.233 1.00 98.44 94 ALA A N 1
ATOM 701 C CA . ALA A 1 94 ? -12.562 4.508 9.193 1.00 98.44 94 ALA A CA 1
ATOM 702 C C . ALA A 1 94 ? -11.924 4.774 10.567 1.00 98.44 94 ALA A C 1
ATOM 704 O O . ALA A 1 94 ? -12.592 4.624 11.590 1.00 98.44 94 ALA A O 1
ATOM 705 N N . VAL A 1 95 ? -10.666 5.222 10.603 1.00 98.44 95 VAL A N 1
ATOM 706 C CA . VAL A 1 95 ? -9.972 5.583 11.850 1.00 98.44 95 VAL A CA 1
ATOM 707 C C . VAL A 1 95 ? -10.641 6.775 12.539 1.00 98.44 95 VAL A C 1
ATOM 709 O O . VAL A 1 95 ? -10.849 6.724 13.751 1.00 98.44 95 VAL A O 1
ATOM 712 N N . CYS A 1 96 ? -11.050 7.806 11.793 1.00 98.38 96 CYS A N 1
ATOM 713 C CA . CYS A 1 96 ? -11.815 8.926 12.348 1.00 98.38 96 CYS A CA 1
ATOM 714 C C . CYS A 1 96 ? -13.117 8.449 13.008 1.00 98.38 96 CYS A C 1
ATOM 716 O O . CYS A 1 96 ? -13.370 8.776 14.165 1.00 98.38 96 CYS A O 1
ATOM 718 N N . LYS A 1 97 ? -13.886 7.584 12.334 1.00 98.44 97 LYS A N 1
ATOM 719 C CA . LYS A 1 97 ? -15.112 6.998 12.907 1.00 98.44 97 LYS A CA 1
ATOM 720 C C . LYS A 1 97 ? -14.841 6.200 14.184 1.00 98.44 97 LYS A C 1
ATOM 722 O O . LYS A 1 97 ? -15.623 6.281 15.125 1.00 98.44 97 LYS A O 1
ATOM 727 N N . ILE A 1 98 ? -13.751 5.431 14.233 1.00 98.38 98 ILE A N 1
ATOM 728 C CA . ILE A 1 98 ? -13.355 4.693 15.443 1.00 98.38 98 ILE A CA 1
ATOM 729 C C . ILE A 1 98 ? -13.028 5.663 16.583 1.00 98.38 98 ILE A C 1
ATOM 731 O O . ILE A 1 98 ? -13.428 5.422 17.719 1.00 98.38 98 ILE A O 1
ATOM 735 N N . SER A 1 99 ? -12.331 6.763 16.290 1.00 98.00 99 SER A N 1
ATOM 736 C CA . SER A 1 99 ? -12.036 7.797 17.283 1.00 98.00 99 SER A CA 1
ATOM 737 C C . SER A 1 99 ? -13.318 8.414 17.847 1.00 98.00 99 SER A C 1
ATOM 739 O O . SER A 1 99 ? -13.463 8.495 19.064 1.00 98.00 99 SER A O 1
ATOM 741 N N . ASP A 1 100 ? -14.269 8.776 16.983 1.00 98.12 100 ASP A N 1
ATOM 742 C CA . ASP A 1 100 ? -15.555 9.346 17.400 1.00 98.12 100 ASP A CA 1
ATOM 743 C C . ASP A 1 100 ? -16.362 8.364 18.261 1.00 98.12 100 ASP A C 1
ATOM 745 O O . ASP A 1 100 ? -16.945 8.744 19.280 1.00 98.12 100 ASP A O 1
ATOM 749 N N . LEU A 1 101 ? -16.369 7.080 17.885 1.00 98.12 101 LEU A N 1
ATOM 750 C CA . LEU A 1 101 ? -17.008 6.024 18.672 1.00 98.12 101 LEU A CA 1
ATOM 751 C C . LEU A 1 101 ? -16.338 5.848 20.036 1.00 98.12 101 LEU A C 1
ATOM 753 O O . LEU A 1 101 ? -17.037 5.695 21.032 1.00 98.12 101 LEU A O 1
ATOM 757 N N . ASN A 1 102 ? -15.009 5.917 20.113 1.00 97.75 102 ASN A N 1
ATOM 758 C CA . ASN A 1 102 ? -14.300 5.851 21.390 1.00 97.75 102 ASN A CA 1
ATOM 759 C C . ASN A 1 102 ? -14.658 7.026 22.305 1.00 97.75 102 ASN A C 1
ATOM 761 O O . ASN A 1 102 ? -14.814 6.823 23.508 1.00 97.75 102 ASN A O 1
ATOM 765 N N . THR A 1 103 ? -14.838 8.232 21.758 1.00 97.75 103 THR A N 1
ATOM 766 C CA . THR A 1 103 ? -15.327 9.381 22.533 1.00 97.75 103 THR A CA 1
ATOM 767 C C . THR A 1 103 ? -16.734 9.127 23.075 1.00 97.75 103 THR A C 1
ATOM 769 O O . THR A 1 103 ? -16.969 9.343 24.260 1.00 97.75 103 THR A O 1
ATOM 772 N N . GLN A 1 104 ? -17.651 8.600 22.257 1.00 97.69 104 GLN A N 1
ATOM 773 C CA . GLN A 1 104 ? -19.005 8.256 22.713 1.00 97.69 104 GLN A CA 1
ATOM 774 C C . GLN A 1 104 ? -19.002 7.152 23.777 1.00 97.69 104 GLN A C 1
ATOM 776 O O . GLN A 1 104 ? -19.735 7.243 24.759 1.00 97.69 104 GLN A O 1
ATOM 781 N N . ILE A 1 105 ? -18.162 6.125 23.611 1.00 97.62 105 ILE A N 1
ATOM 782 C CA . ILE A 1 105 ? -17.997 5.053 24.600 1.00 97.62 105 ILE A CA 1
ATOM 783 C C . ILE A 1 105 ? -17.484 5.629 25.919 1.00 97.62 105 ILE A C 1
ATOM 785 O O . ILE A 1 105 ? -18.005 5.267 26.968 1.00 97.62 105 ILE A O 1
ATOM 789 N N . ALA A 1 106 ? -16.504 6.536 25.887 1.00 97.62 106 ALA A N 1
ATOM 790 C CA . ALA A 1 106 ? -15.999 7.178 27.097 1.00 97.62 106 ALA A CA 1
ATOM 791 C C . ALA A 1 106 ? -17.114 7.932 27.842 1.00 97.62 106 ALA A C 1
ATOM 793 O O . ALA A 1 106 ? -17.283 7.726 29.042 1.00 97.62 106 ALA A O 1
ATOM 794 N N . THR A 1 107 ? -17.931 8.713 27.128 1.00 97.62 107 THR A N 1
ATOM 795 C CA . THR A 1 107 ? -19.098 9.392 27.714 1.00 97.62 107 THR A CA 1
ATOM 796 C C . THR A 1 107 ? -20.106 8.400 28.301 1.00 97.62 107 THR A C 1
ATOM 798 O O . THR A 1 107 ? -20.530 8.561 29.442 1.00 97.62 107 THR A O 1
ATOM 801 N N . ALA A 1 108 ? -20.443 7.329 27.578 1.00 97.88 108 ALA A N 1
ATOM 802 C CA . ALA A 1 108 ? -21.366 6.307 28.073 1.00 97.88 108 ALA A CA 1
ATOM 803 C C . ALA A 1 108 ? -20.833 5.590 29.330 1.00 97.88 108 ALA A C 1
ATOM 805 O O . ALA A 1 108 ? -21.601 5.246 30.227 1.00 97.88 108 ALA A O 1
ATOM 806 N N . VAL A 1 109 ? -19.516 5.381 29.423 1.00 98.06 109 VAL A N 1
ATOM 807 C CA . VAL A 1 109 ? -18.866 4.797 30.606 1.00 98.06 109 VAL A CA 1
ATOM 808 C C . VAL A 1 109 ? -18.924 5.749 31.805 1.00 98.06 109 VAL A C 1
ATOM 810 O O . VAL A 1 109 ? -19.149 5.292 32.927 1.00 98.06 109 VAL A O 1
ATOM 813 N N . GLU A 1 110 ? -18.765 7.058 31.597 1.00 97.12 110 GLU A N 1
ATOM 814 C CA . GLU A 1 110 ? -18.944 8.059 32.657 1.00 97.12 110 GLU A CA 1
ATOM 815 C C . GLU A 1 110 ? -20.384 8.063 33.188 1.00 97.12 110 GLU A C 1
ATOM 817 O O . GLU A 1 110 ? -20.590 7.982 34.402 1.00 97.12 110 GLU A O 1
ATOM 822 N N . GLU A 1 111 ? -21.380 8.052 32.296 1.00 97.81 111 GLU A N 1
ATOM 823 C CA . GLU A 1 111 ? -22.796 7.942 32.670 1.00 97.81 111 GLU A CA 1
ATOM 824 C C . GLU A 1 111 ? -23.077 6.640 33.434 1.00 97.81 111 GLU A C 1
ATOM 826 O O . GLU A 1 111 ? -23.724 6.649 34.484 1.00 97.81 111 GLU A O 1
ATOM 831 N N . GLN A 1 112 ? -22.540 5.511 32.964 1.00 97.12 112 GLN A N 1
ATOM 832 C CA . GLN A 1 112 ? -22.705 4.220 33.629 1.00 97.12 112 GLN A CA 1
ATOM 833 C C . GLN A 1 112 ? -22.084 4.209 35.035 1.00 97.12 112 GLN A C 1
ATOM 835 O O . GLN A 1 112 ? -22.662 3.632 35.960 1.00 97.12 112 GLN A O 1
ATOM 840 N N . SER A 1 113 ? -20.932 4.859 35.218 1.00 97.62 113 SER A N 1
ATOM 841 C CA . SER A 1 113 ? -20.290 5.019 36.527 1.00 97.62 113 SER A CA 1
ATOM 842 C C . SER A 1 113 ? -21.175 5.816 37.490 1.00 97.62 113 SER A C 1
ATOM 844 O O . SER A 1 113 ? -21.382 5.404 38.636 1.00 97.62 113 SER A O 1
ATOM 846 N N . GLN A 1 114 ? -21.774 6.910 37.009 1.00 97.81 114 GLN A N 1
ATOM 847 C CA . GLN A 1 114 ? -22.712 7.706 37.795 1.00 97.81 114 GLN A CA 1
ATOM 848 C C . GLN A 1 114 ? -23.938 6.883 38.210 1.00 97.81 114 GLN A C 1
ATOM 850 O O . GLN A 1 114 ? -24.258 6.821 39.399 1.00 97.81 114 GLN A O 1
ATOM 855 N N . VAL A 1 115 ? -24.568 6.178 37.267 1.00 97.88 115 VAL A N 1
ATOM 856 C CA . VAL A 1 115 ? -25.719 5.305 37.551 1.00 97.88 115 VAL A CA 1
ATOM 857 C C . VAL A 1 115 ? -25.348 4.211 38.559 1.00 97.88 115 VAL A C 1
ATOM 859 O O . VAL A 1 115 ? -26.109 3.926 39.482 1.00 97.88 115 VAL A O 1
ATOM 862 N N . SER A 1 116 ? -24.158 3.616 38.449 1.00 97.56 116 SER A N 1
ATOM 863 C CA . SER A 1 116 ? -23.686 2.612 39.410 1.00 97.56 116 SER A CA 1
ATOM 864 C C . SER A 1 116 ? -23.510 3.185 40.824 1.00 97.56 116 SER A C 1
ATOM 866 O O . SER A 1 116 ? -23.786 2.498 41.814 1.00 97.56 116 SER A O 1
ATOM 868 N N . SER A 1 117 ? -23.062 4.437 40.938 1.00 97.44 117 SER A N 1
ATOM 869 C CA . SER A 1 117 ? -22.957 5.142 42.221 1.00 97.44 117 SER A CA 1
ATOM 870 C C . SER A 1 117 ? -24.338 5.384 42.839 1.00 97.44 117 SER A C 1
ATOM 872 O O . SER A 1 117 ? -24.555 5.096 44.018 1.00 97.44 117 SER A O 1
ATOM 874 N N . GLU A 1 118 ? -25.312 5.808 42.030 1.00 98.00 118 GLU A N 1
ATOM 875 C CA . GLU A 1 118 ? -26.702 5.990 42.464 1.00 98.00 118 GLU A CA 1
ATOM 876 C C . GLU A 1 118 ? -27.334 4.675 42.938 1.00 98.00 118 GLU A C 1
ATOM 878 O O . GLU A 1 118 ? -27.948 4.630 44.006 1.00 98.00 118 GLU A O 1
ATOM 883 N N . ILE A 1 119 ? -27.120 3.574 42.208 1.00 97.75 119 ILE A N 1
ATOM 884 C CA . ILE A 1 119 ? -27.566 2.234 42.621 1.00 97.75 119 ILE A CA 1
ATOM 885 C C . ILE A 1 119 ? -26.972 1.864 43.981 1.00 97.75 119 ILE A C 1
ATOM 887 O O . ILE A 1 119 ? -27.685 1.371 44.856 1.00 97.75 119 ILE A O 1
ATOM 891 N N . THR A 1 120 ? -25.682 2.131 44.184 1.00 97.62 120 THR A N 1
ATOM 892 C CA . THR A 1 120 ? -25.005 1.857 45.458 1.00 97.62 120 THR A CA 1
ATOM 893 C C . THR A 1 120 ? -25.631 2.660 46.604 1.00 97.62 120 THR A C 1
ATOM 895 O O . THR A 1 120 ? -25.858 2.117 47.687 1.00 97.62 120 THR A O 1
ATOM 898 N N . GLY A 1 121 ? -25.975 3.929 46.363 1.00 97.62 121 GLY A N 1
ATOM 899 C CA . GLY A 1 121 ? -26.709 4.762 47.317 1.00 97.62 121 GLY A CA 1
ATOM 900 C C . GLY A 1 121 ? -28.088 4.193 47.658 1.00 97.62 121 GLY A C 1
ATOM 901 O O . GLY A 1 121 ? -28.412 4.024 48.834 1.00 97.62 121 GLY A O 1
ATOM 902 N N . ASN A 1 122 ? -28.862 3.810 46.642 1.00 97.44 122 ASN A N 1
ATOM 903 C CA . ASN A 1 122 ? -30.188 3.217 46.821 1.00 97.44 122 ASN A CA 1
ATOM 904 C C . ASN A 1 122 ? -30.132 1.906 47.620 1.00 97.44 122 ASN A C 1
ATOM 906 O O . ASN A 1 122 ? -30.971 1.677 48.491 1.00 97.44 122 ASN A O 1
ATOM 910 N N . LEU A 1 123 ? -29.123 1.062 47.377 1.00 97.44 123 LEU A N 1
ATOM 911 C CA . LEU A 1 123 ? -28.914 -0.169 48.145 1.00 97.44 123 LEU A CA 1
ATOM 912 C C . LEU A 1 123 ? -28.642 0.113 49.624 1.00 97.44 123 LEU A C 1
ATOM 914 O O . LEU A 1 123 ? -29.167 -0.599 50.481 1.00 97.44 123 LEU A O 1
ATOM 918 N N . LYS A 1 124 ? -27.884 1.170 49.936 1.00 97.94 124 LYS A N 1
ATOM 919 C CA . LYS A 1 124 ? -27.661 1.596 51.321 1.00 97.94 124 LYS A CA 1
ATOM 920 C C . LYS A 1 124 ? -28.964 2.044 51.986 1.00 97.94 124 LYS A C 1
ATOM 922 O O . LYS A 1 124 ? -29.258 1.616 53.095 1.00 97.94 124 LYS A O 1
ATOM 927 N N . THR A 1 125 ? 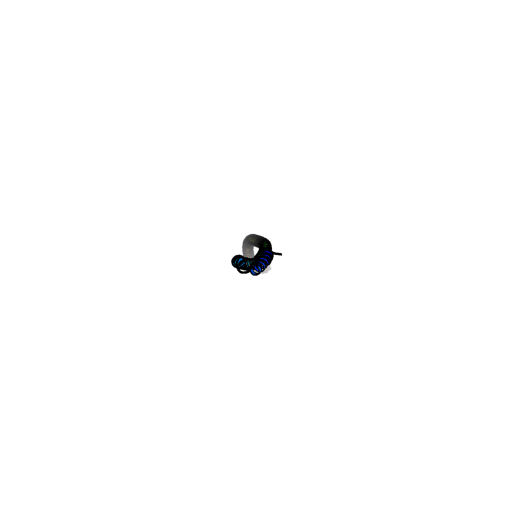-29.790 2.827 51.293 1.00 98.06 125 THR A N 1
ATOM 928 C CA . THR A 1 125 ? -31.106 3.231 51.810 1.00 98.06 125 THR A CA 1
ATOM 929 C C . THR A 1 125 ? -32.016 2.028 52.071 1.00 98.06 12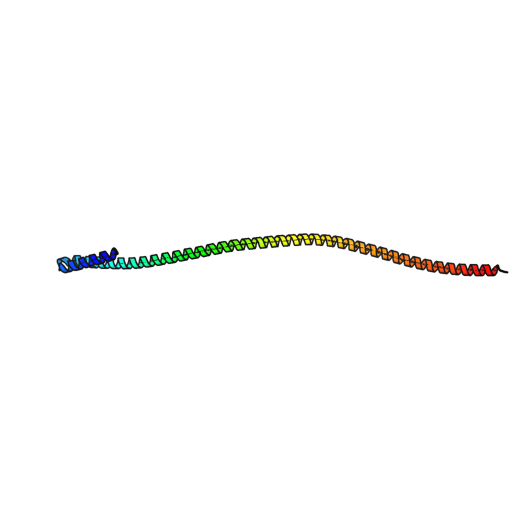5 THR A C 1
ATOM 931 O O . THR A 1 125 ? -32.674 1.970 53.108 1.00 98.06 125 THR A O 1
ATOM 934 N N . ILE A 1 126 ? -32.034 1.038 51.173 1.00 97.69 126 ILE A N 1
ATOM 935 C CA . ILE A 1 126 ? -32.797 -0.205 51.370 1.00 97.69 126 ILE A CA 1
ATOM 936 C C . ILE A 1 126 ? -32.287 -0.967 52.601 1.00 97.69 126 ILE A C 1
ATOM 938 O O . ILE A 1 126 ? -33.093 -1.452 53.396 1.00 97.69 126 ILE A O 1
ATOM 942 N N . GLN A 1 127 ? -30.966 -1.047 52.784 1.00 97.88 127 GLN A N 1
ATOM 943 C CA . GLN A 1 127 ? -30.360 -1.667 53.961 1.00 97.88 127 GLN A CA 1
ATOM 944 C C . GLN A 1 127 ? -30.789 -0.962 55.256 1.00 97.88 127 GLN A C 1
ATOM 946 O O . GLN A 1 127 ? -31.212 -1.633 56.198 1.00 97.88 127 GLN A O 1
ATOM 951 N N . ASP A 1 128 ? -30.739 0.370 55.293 1.00 97.94 128 ASP A N 1
ATOM 952 C CA . ASP A 1 128 ? -31.140 1.164 56.460 1.00 97.94 128 ASP A CA 1
ATOM 953 C C . ASP A 1 128 ? -32.629 0.948 56.806 1.00 97.94 128 ASP A C 1
ATOM 955 O O . ASP A 1 128 ? -32.984 0.752 57.972 1.00 97.94 128 ASP A O 1
ATOM 959 N N . ILE A 1 129 ? -33.506 0.892 55.794 1.00 97.94 129 ILE A N 1
ATOM 960 C CA . ILE A 1 129 ? -34.937 0.586 55.968 1.00 97.94 129 ILE A CA 1
ATOM 961 C C . ILE A 1 129 ? -35.140 -0.831 56.522 1.00 97.94 129 ILE A C 1
ATOM 963 O O . ILE A 1 129 ? -35.964 -1.028 57.419 1.00 97.94 129 ILE A O 1
ATOM 967 N N . ALA A 1 130 ? -34.398 -1.823 56.021 1.00 97.94 130 ALA A N 1
ATOM 968 C CA . ALA A 1 130 ? -34.484 -3.203 56.500 1.00 97.94 130 ALA A CA 1
ATOM 969 C C . ALA A 1 130 ? -34.060 -3.327 57.975 1.00 97.94 130 ALA A C 1
ATOM 971 O O . ALA A 1 130 ? -34.721 -4.021 58.753 1.00 97.94 130 ALA A O 1
ATOM 972 N N . ILE A 1 131 ? -33.011 -2.604 58.383 1.00 97.75 131 ILE A N 1
ATOM 973 C CA . ILE A 1 131 ? -32.576 -2.527 59.785 1.00 97.75 131 ILE A CA 1
ATOM 974 C C . ILE A 1 131 ? -33.674 -1.892 60.647 1.00 97.75 131 ILE A C 1
ATOM 976 O O . ILE A 1 131 ? -34.072 -2.476 61.655 1.00 97.75 131 ILE A O 1
ATOM 980 N N . SER A 1 132 ? -34.214 -0.741 60.235 1.00 97.69 132 SER A N 1
ATOM 981 C CA . SER A 1 132 ? -35.274 -0.047 60.981 1.00 97.69 132 SER A CA 1
ATOM 982 C C . SER A 1 132 ? -36.550 -0.892 61.108 1.00 97.69 132 SER A C 1
ATOM 984 O O . SER A 1 132 ? -37.154 -0.954 62.177 1.00 97.69 132 SER A O 1
ATOM 986 N N . THR A 1 133 ? -36.921 -1.618 60.050 1.00 97.81 133 THR A N 1
ATOM 987 C CA . THR A 1 133 ? -38.068 -2.544 60.050 1.00 97.81 133 THR A CA 1
ATOM 988 C C . THR A 1 133 ? -37.865 -3.699 61.031 1.00 97.81 133 THR A C 1
ATOM 990 O O . THR A 1 133 ? -38.794 -4.076 61.750 1.00 97.81 133 THR A O 1
ATOM 993 N N . THR A 1 134 ? -36.647 -4.243 61.096 1.00 98.00 134 THR A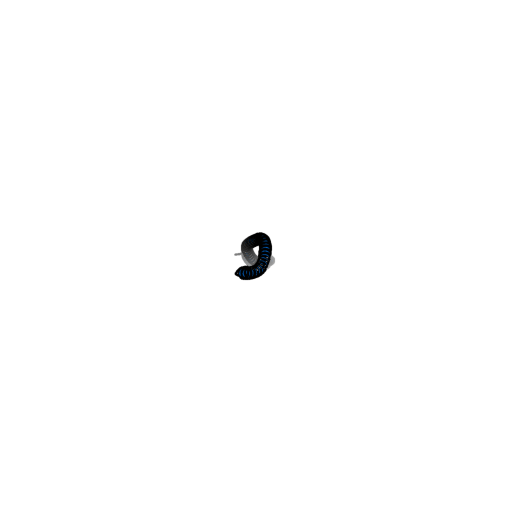 N 1
ATOM 994 C CA . THR A 1 134 ? -36.290 -5.310 62.042 1.00 98.00 134 THR A CA 1
ATOM 995 C C . THR A 1 134 ? -36.403 -4.813 63.483 1.00 98.00 134 THR A C 1
ATOM 997 O O . THR A 1 134 ? -37.108 -5.423 64.283 1.00 98.00 134 THR A O 1
ATOM 1000 N N . GLN A 1 135 ? -35.826 -3.645 63.787 1.00 97.19 135 GLN A N 1
ATOM 1001 C CA . GLN A 1 135 ? -35.926 -3.010 65.108 1.00 97.19 135 GLN A CA 1
ATOM 1002 C C . GLN A 1 135 ? -37.377 -2.702 65.504 1.00 97.19 135 GLN A C 1
ATOM 1004 O O . GLN A 1 135 ? -37.785 -2.950 66.638 1.00 97.19 135 GLN A O 1
ATOM 1009 N N . GLY A 1 136 ? -38.184 -2.184 64.573 1.00 97.56 136 GLY A N 1
ATOM 1010 C CA . GLY A 1 136 ? -39.607 -1.932 64.808 1.00 97.56 136 GLY A CA 1
ATOM 1011 C C . GLY A 1 136 ? -40.388 -3.213 65.110 1.00 97.56 136 GLY A C 1
ATOM 1012 O O . GLY A 1 136 ? -41.250 -3.216 65.988 1.00 97.56 136 GLY A O 1
ATOM 1013 N N . SER A 1 137 ? -40.050 -4.314 64.434 1.00 97.50 137 SER A N 1
ATOM 1014 C CA . SER A 1 137 ? -40.658 -5.628 64.673 1.00 97.50 137 SER A CA 1
ATOM 1015 C C . SER A 1 137 ? -40.278 -6.197 66.043 1.00 97.50 137 SER A C 1
ATOM 1017 O O . SER A 1 137 ? -41.145 -6.710 66.749 1.00 97.50 137 SER A O 1
ATOM 1019 N N . GLU A 1 138 ? -39.015 -6.057 66.456 1.00 96.88 138 GLU A N 1
ATOM 1020 C CA . GLU A 1 138 ? -38.554 -6.428 67.802 1.00 96.88 138 GLU A CA 1
ATOM 1021 C C . GLU A 1 138 ? -39.280 -5.620 68.885 1.00 96.88 138 GLU A C 1
ATOM 1023 O O . GLU A 1 138 ? -39.792 -6.186 69.851 1.00 96.88 138 GLU A O 1
ATOM 1028 N N . HIS A 1 139 ? -39.406 -4.303 68.701 1.00 96.31 139 HIS A N 1
ATOM 1029 C CA . HIS A 1 139 ? -40.126 -3.449 69.644 1.00 96.31 139 HIS A CA 1
ATOM 1030 C C . HIS A 1 139 ? -41.614 -3.818 69.731 1.00 96.31 139 HIS A C 1
ATOM 1032 O O . HIS A 1 139 ? -42.180 -3.861 70.824 1.00 96.31 139 HIS A O 1
ATOM 1038 N N . ALA A 1 140 ? -42.255 -4.113 68.596 1.00 96.38 140 ALA A N 1
ATOM 1039 C CA . ALA A 1 140 ? -43.642 -4.568 68.565 1.00 96.38 140 ALA A CA 1
ATOM 1040 C C . ALA A 1 140 ? -43.825 -5.908 69.300 1.00 96.38 140 ALA A C 1
ATOM 1042 O O . ALA A 1 140 ? -44.807 -6.074 70.024 1.00 96.38 140 ALA A O 1
ATOM 1043 N N . ALA A 1 141 ? -42.872 -6.838 69.168 1.00 96.50 141 ALA A N 1
ATOM 1044 C CA . ALA A 1 141 ? -42.886 -8.104 69.898 1.00 96.50 141 ALA A CA 1
ATOM 1045 C C . ALA A 1 141 ? -42.814 -7.886 71.420 1.00 96.50 141 ALA A C 1
ATOM 1047 O O . ALA A 1 141 ? -43.650 -8.419 72.149 1.00 96.50 141 ALA A O 1
ATOM 1048 N N . VAL A 1 142 ? -41.896 -7.032 71.891 1.00 96.25 142 VAL A N 1
ATOM 1049 C CA . VAL A 1 142 ? -41.771 -6.681 73.319 1.00 96.25 142 VAL A CA 1
ATOM 1050 C C . VAL A 1 142 ? -43.044 -6.015 73.850 1.00 96.25 142 VAL A C 1
ATOM 1052 O O . VAL A 1 142 ? -43.534 -6.367 74.922 1.00 96.25 142 VAL A O 1
ATOM 1055 N N . SER A 1 143 ? -43.624 -5.068 73.105 1.00 96.25 143 SER A N 1
ATOM 1056 C CA . SER A 1 143 ? -44.886 -4.432 73.501 1.00 96.25 143 SER A CA 1
ATOM 1057 C C . SER A 1 143 ? -46.041 -5.436 73.577 1.00 96.25 143 SER A C 1
ATOM 1059 O O . SER A 1 143 ? -46.855 -5.357 74.495 1.00 96.25 143 SER A O 1
ATOM 1061 N N . ASN A 1 144 ? -46.099 -6.415 72.669 1.00 95.75 144 ASN A N 1
ATOM 1062 C CA . ASN A 1 144 ? -47.085 -7.493 72.743 1.00 95.75 144 ASN A CA 1
ATOM 1063 C C . ASN A 1 144 ? -46.920 -8.348 74.009 1.00 95.75 144 ASN A C 1
ATOM 1065 O O . ASN A 1 144 ? -47.922 -8.664 74.648 1.00 95.75 144 ASN A O 1
ATOM 1069 N N . GLU A 1 145 ? -45.692 -8.690 74.411 1.00 95.31 145 GLU A N 1
ATOM 1070 C CA . GLU A 1 145 ? -45.449 -9.411 75.672 1.00 95.31 145 GLU A CA 1
ATOM 1071 C C . GLU A 1 145 ? -45.934 -8.616 76.894 1.00 95.31 145 GLU A C 1
ATOM 1073 O O . GLU A 1 145 ? -46.583 -9.168 77.785 1.00 95.31 145 GLU A O 1
ATOM 1078 N N . GLN A 1 146 ? -45.692 -7.302 76.915 1.00 94.94 146 GLN A N 1
ATOM 1079 C CA . GLN A 1 146 ? -46.176 -6.420 77.982 1.00 94.94 146 GLN A CA 1
ATOM 1080 C C . GLN A 1 146 ? -47.708 -6.355 78.032 1.00 94.94 146 GLN A C 1
ATOM 1082 O O . GLN A 1 146 ? -48.289 -6.425 79.116 1.00 94.94 146 GLN A O 1
ATOM 1087 N N . ILE A 1 147 ? -48.371 -6.267 76.873 1.00 95.31 147 ILE A N 1
ATOM 1088 C CA . ILE A 1 147 ? -49.837 -6.301 76.786 1.00 95.31 147 ILE A CA 1
ATOM 1089 C C . ILE A 1 147 ? -50.370 -7.625 77.340 1.00 95.31 147 ILE A C 1
ATOM 1091 O O . ILE A 1 147 ? -51.313 -7.615 78.128 1.00 95.31 147 ILE A O 1
ATOM 1095 N N . ILE A 1 148 ? -49.756 -8.760 76.984 1.00 95.12 148 ILE A N 1
ATOM 1096 C CA . ILE A 1 148 ? -50.142 -10.074 77.521 1.00 95.12 148 ILE A CA 1
ATOM 1097 C C . ILE A 1 148 ? -50.046 -10.074 79.052 1.00 95.12 148 ILE A C 1
ATOM 1099 O O . ILE A 1 148 ? -50.989 -10.502 79.720 1.00 95.12 148 ILE A O 1
ATOM 1103 N N . HIS A 1 149 ? -48.958 -9.544 79.616 1.00 93.31 149 HIS A N 1
ATOM 1104 C CA . HIS A 1 149 ? -48.789 -9.444 81.066 1.00 93.31 149 HIS A CA 1
ATOM 1105 C C . HIS A 1 149 ? -49.891 -8.599 81.728 1.00 93.31 149 HIS A C 1
ATOM 1107 O O . HIS A 1 149 ? -50.518 -9.040 82.690 1.00 93.31 149 HIS A O 1
ATOM 1113 N N . GLN A 1 150 ? -50.187 -7.414 81.185 1.00 94.44 150 GLN A N 1
ATOM 1114 C CA . GLN A 1 150 ? -51.241 -6.532 81.704 1.00 94.44 150 GLN A CA 1
ATOM 1115 C C . GLN A 1 150 ? -52.636 -7.162 81.612 1.00 94.44 150 GLN A C 1
ATOM 1117 O O . GLN A 1 150 ? -53.448 -7.013 82.525 1.00 94.44 150 GLN A O 1
ATOM 1122 N N . VAL A 1 151 ? -52.924 -7.892 80.530 1.00 94.81 151 VAL A N 1
ATOM 1123 C CA . VAL A 1 151 ? -54.188 -8.627 80.371 1.00 94.81 151 VAL A CA 1
ATOM 1124 C C . VAL A 1 151 ? -54.329 -9.707 81.448 1.00 94.81 151 VAL A C 1
ATOM 1126 O O . VAL A 1 151 ? -55.414 -9.858 82.012 1.00 94.81 151 VAL A O 1
ATOM 1129 N N . ILE A 1 152 ? -53.248 -10.425 81.773 1.00 93.19 152 ILE A N 1
ATOM 1130 C CA . ILE A 1 152 ? -53.233 -11.426 82.852 1.00 93.19 152 ILE A CA 1
ATOM 1131 C C . ILE A 1 152 ? -53.482 -10.763 84.218 1.00 93.19 152 ILE A C 1
ATOM 1133 O O . ILE A 1 152 ? -54.333 -11.229 84.977 1.00 93.19 152 ILE A O 1
ATOM 1137 N N . GLU A 1 153 ? -52.799 -9.659 84.533 1.00 92.75 153 GLU A N 1
ATOM 1138 C CA . GLU A 1 153 ? -52.996 -8.924 85.794 1.00 92.75 153 GLU A CA 1
ATOM 1139 C C . GLU A 1 153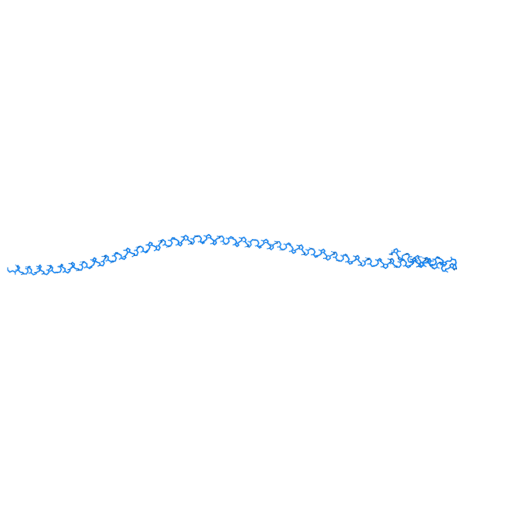 ? -54.417 -8.370 85.948 1.00 92.75 153 GLU A C 1
ATOM 1141 O O . GLU A 1 153 ? -55.021 -8.465 87.023 1.00 92.75 153 GLU A O 1
ATOM 1146 N N . LEU A 1 154 ? -54.979 -7.820 84.869 1.00 91.25 154 LEU A N 1
ATOM 1147 C CA . LEU A 1 154 ? -56.351 -7.324 84.847 1.00 91.25 154 LEU A CA 1
ATOM 1148 C C . LEU A 1 154 ? -57.349 -8.465 85.085 1.00 91.25 154 LEU A C 1
ATOM 1150 O O . LEU A 1 154 ? -58.285 -8.310 85.871 1.00 91.25 154 LEU A O 1
ATOM 1154 N N . ASN A 1 155 ? -57.137 -9.618 84.443 1.00 91.62 155 ASN A N 1
ATOM 1155 C CA . ASN A 1 155 ? -57.973 -10.803 84.626 1.00 91.62 155 ASN A CA 1
ATOM 1156 C C . ASN A 1 155 ? -57.963 -11.282 86.089 1.00 91.62 155 ASN A C 1
ATOM 1158 O O . ASN A 1 155 ? -59.027 -11.487 86.678 1.00 91.62 155 ASN A O 1
ATOM 1162 N N . ASN A 1 156 ? -56.777 -11.358 86.700 1.00 90.38 156 ASN A N 1
ATOM 1163 C CA . ASN A 1 156 ? -56.617 -11.718 88.111 1.00 90.38 156 ASN A CA 1
ATOM 1164 C C . ASN A 1 156 ? -57.323 -10.720 89.044 1.00 90.38 156 ASN A C 1
ATOM 1166 O O . ASN A 1 156 ? -58.017 -11.127 89.976 1.00 90.38 156 ASN A O 1
ATOM 1170 N N . SER A 1 157 ? -57.203 -9.419 88.764 1.00 89.25 157 SER A N 1
ATOM 1171 C CA . SER A 1 157 ? -57.865 -8.364 89.540 1.00 89.25 157 SER A CA 1
ATOM 1172 C C . SER A 1 157 ? -59.393 -8.479 89.469 1.00 89.25 157 SER A C 1
ATOM 1174 O O . SER A 1 157 ? -60.065 -8.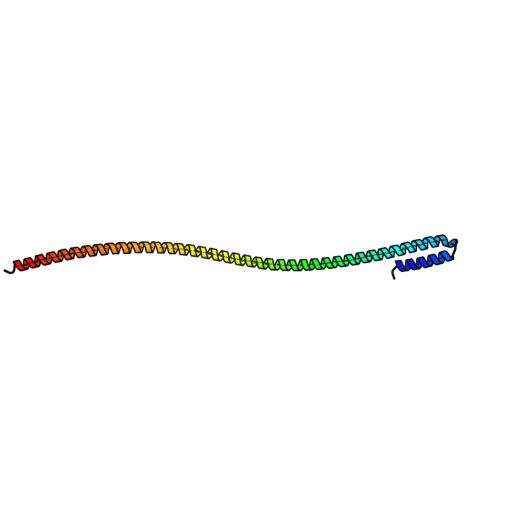419 90.497 1.00 89.25 157 SER A O 1
ATOM 1176 N N . ILE A 1 158 ? -59.963 -8.720 88.280 1.00 89.56 158 ILE A N 1
ATOM 1177 C CA . ILE A 1 158 ? -61.410 -8.959 88.108 1.00 89.56 158 ILE A CA 1
ATOM 1178 C C . ILE A 1 158 ? -61.866 -10.185 88.908 1.00 89.56 158 ILE A C 1
ATOM 1180 O O . ILE A 1 158 ? -62.929 -10.150 89.528 1.00 89.56 158 ILE A O 1
ATOM 1184 N N . HIS A 1 159 ? -61.070 -11.256 88.930 1.00 84.12 159 HIS A N 1
ATOM 1185 C CA . HIS A 1 159 ? -61.357 -12.435 89.747 1.00 84.12 159 HIS A CA 1
ATOM 1186 C C . HIS A 1 159 ? -61.371 -12.129 91.251 1.00 84.12 159 HIS A C 1
ATOM 1188 O O . HIS A 1 159 ? -62.195 -12.693 91.967 1.00 84.12 159 HIS A O 1
ATOM 1194 N N . GLN A 1 160 ? -60.525 -11.214 91.725 1.00 77.44 160 GLN A N 1
ATOM 1195 C CA . GLN A 1 160 ? -60.465 -10.817 93.134 1.00 77.44 160 GLN A CA 1
ATOM 1196 C C . GLN A 1 160 ? -61.664 -9.960 93.579 1.00 77.44 160 GLN A C 1
ATOM 1198 O O . GLN A 1 160 ? -62.075 -10.045 94.733 1.00 77.44 160 GLN A O 1
ATOM 1203 N N . PHE A 1 161 ? -62.259 -9.177 92.672 1.00 76.69 161 PHE A N 1
ATOM 1204 C CA . PHE A 1 161 ? -63.493 -8.417 92.931 1.00 76.69 161 PHE A CA 1
ATOM 1205 C C . PHE A 1 161 ? -64.776 -9.247 92.791 1.00 76.69 161 PHE A C 1
ATOM 1207 O O . PHE A 1 161 ? -65.853 -8.776 93.149 1.00 76.69 161 PHE A O 1
ATOM 1214 N N . LYS A 1 162 ? -64.684 -10.475 92.271 1.00 59.81 162 LYS A N 1
ATOM 1215 C CA . LYS A 1 162 ? -65.810 -11.404 92.139 1.00 59.81 162 LYS A CA 1
ATOM 1216 C C . LYS A 1 162 ? -65.954 -12.237 93.423 1.00 59.81 162 LYS A C 1
ATOM 1218 O O . LYS A 1 162 ? -65.782 -13.454 93.396 1.00 59.81 162 LYS A O 1
ATOM 1223 N N . VAL A 1 163 ? -66.240 -11.558 94.536 1.00 50.22 163 VAL A N 1
ATOM 1224 C CA . VAL A 1 163 ? -66.696 -12.132 95.817 1.00 50.22 163 VAL A CA 1
ATOM 1225 C C . VAL A 1 163 ? -68.047 -11.526 96.158 1.00 50.22 163 VAL A C 1
ATOM 1227 O O . VAL A 1 163 ? -68.155 -10.283 96.086 1.00 50.22 163 VAL A O 1
#